Protein AF-A0A7S4WAE8-F1 (afdb_monomer)

Structure (mmCIF, N/CA/C/O backbone):
data_AF-A0A7S4WAE8-F1
#
_entry.id   AF-A0A7S4WAE8-F1
#
loop_
_atom_site.group_PDB
_atom_site.id
_atom_site.type_symbol
_atom_site.label_atom_id
_atom_site.label_alt_id
_atom_site.label_comp_id
_atom_site.label_asym_id
_atom_site.label_entity_id
_atom_site.label_seq_id
_atom_site.pdbx_PDB_ins_code
_atom_site.Cartn_x
_atom_site.Cartn_y
_atom_site.Cartn_z
_atom_site.occupancy
_atom_site.B_iso_or_equiv
_atom_site.auth_seq_id
_atom_site.auth_comp_id
_atom_site.auth_asym_id
_atom_site.auth_atom_id
_atom_site.pdbx_PDB_model_num
ATOM 1 N N . MET A 1 1 ? -35.624 11.619 4.879 1.00 58.00 1 MET A N 1
ATOM 2 C CA . MET A 1 1 ? -36.587 11.912 3.800 1.00 58.00 1 MET A CA 1
ATOM 3 C C . MET A 1 1 ? -35.961 11.782 2.412 1.00 58.00 1 MET A C 1
ATOM 5 O O . MET A 1 1 ? -36.436 10.934 1.687 1.00 58.00 1 MET A O 1
ATOM 9 N N . PHE A 1 2 ? -34.848 12.446 2.066 1.00 59.56 2 PHE A N 1
ATOM 10 C CA . PHE A 1 2 ? -34.254 12.367 0.708 1.00 59.56 2 PHE A CA 1
ATOM 11 C C . PHE A 1 2 ? -33.876 10.953 0.195 1.00 59.56 2 PHE A C 1
ATOM 13 O O . PHE A 1 2 ? -34.117 10.622 -0.958 1.00 59.56 2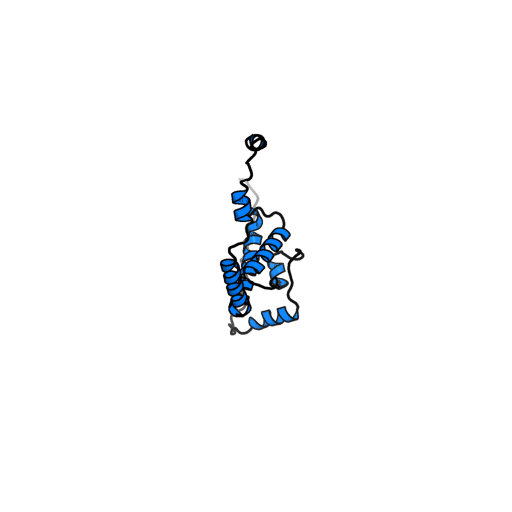 PHE A O 1
ATOM 20 N N . LEU A 1 3 ? -33.328 10.072 1.044 1.00 57.31 3 LEU A N 1
ATOM 21 C CA . LEU A 1 3 ? -32.914 8.722 0.613 1.00 57.31 3 LEU A CA 1
ATOM 22 C C . LEU A 1 3 ? -34.085 7.771 0.288 1.00 57.31 3 LEU A C 1
ATOM 24 O O . LEU A 1 3 ? -33.870 6.778 -0.395 1.00 57.31 3 LEU A O 1
ATOM 28 N N . GLN A 1 4 ? -35.307 8.053 0.760 1.00 58.50 4 GLN A N 1
ATOM 29 C CA . GLN A 1 4 ? -36.495 7.249 0.426 1.00 58.50 4 GLN A CA 1
ATOM 30 C C . GLN A 1 4 ? -37.024 7.552 -0.984 1.00 58.50 4 GLN A C 1
ATOM 32 O O . GLN A 1 4 ? -37.695 6.706 -1.564 1.00 58.50 4 GLN A O 1
ATOM 37 N N . GLU A 1 5 ? -36.688 8.714 -1.549 1.00 60.59 5 GLU A N 1
ATOM 38 C CA . GLU A 1 5 ? -37.111 9.135 -2.893 1.00 60.59 5 GLU A CA 1
ATOM 39 C C . GLU A 1 5 ? -36.190 8.590 -4.002 1.00 60.59 5 GLU A C 1
ATOM 41 O O . GLU A 1 5 ? -36.594 8.510 -5.158 1.00 60.59 5 GLU A O 1
ATOM 46 N N . LEU A 1 6 ? -34.973 8.146 -3.658 1.00 61.06 6 LEU A N 1
ATOM 47 C CA . LEU A 1 6 ? -34.001 7.598 -4.616 1.00 61.06 6 LEU A CA 1
ATOM 48 C C . LEU A 1 6 ? -34.333 6.180 -5.107 1.00 61.06 6 LEU A C 1
ATOM 50 O O . LEU A 1 6 ? -33.774 5.747 -6.109 1.00 61.06 6 LEU A O 1
ATOM 54 N N . HIS A 1 7 ? -35.226 5.451 -4.431 1.00 59.41 7 HIS A N 1
ATOM 55 C CA . HIS A 1 7 ? -35.594 4.085 -4.828 1.00 59.41 7 HIS A CA 1
ATOM 56 C C . HIS A 1 7 ? -36.401 4.015 -6.135 1.00 59.41 7 HIS A C 1
ATOM 58 O O . HIS A 1 7 ? -36.474 2.945 -6.728 1.00 59.41 7 HIS A O 1
ATOM 64 N N . ASN A 1 8 ? -36.959 5.141 -6.595 1.00 61.44 8 ASN A N 1
ATOM 65 C CA . ASN A 1 8 ? -37.748 5.228 -7.828 1.00 61.44 8 ASN A CA 1
ATOM 66 C C . ASN A 1 8 ? -36.985 5.878 -8.997 1.00 61.44 8 ASN A C 1
ATOM 68 O O . ASN A 1 8 ? -37.593 6.206 -10.013 1.00 61.44 8 ASN A O 1
ATOM 72 N N . ILE A 1 9 ? -35.673 6.097 -8.864 1.00 69.56 9 ILE A N 1
ATOM 73 C CA . ILE A 1 9 ? -34.840 6.596 -9.962 1.00 69.56 9 ILE A CA 1
ATOM 74 C C . ILE A 1 9 ? -34.142 5.395 -10.596 1.00 69.56 9 ILE A C 1
ATOM 76 O O . ILE A 1 9 ? -33.055 4.995 -10.182 1.00 69.56 9 ILE A O 1
ATOM 80 N N . GLU A 1 10 ? -34.774 4.815 -11.612 1.00 63.16 10 GLU A N 1
ATOM 81 C CA . GLU A 1 10 ? -34.090 3.912 -12.534 1.00 63.16 10 GLU A CA 1
ATOM 82 C C . GLU A 1 10 ? -33.124 4.752 -13.374 1.00 63.16 10 GLU A C 1
ATOM 84 O O . GLU A 1 10 ? -33.519 5.395 -14.343 1.00 63.16 10 GLU A O 1
ATOM 89 N N . ILE A 1 11 ? -31.854 4.818 -12.966 1.00 72.81 11 ILE A N 1
ATOM 90 C CA . ILE A 1 11 ? -30.806 5.401 -13.805 1.00 72.81 11 ILE A CA 1
ATOM 91 C C . ILE A 1 11 ? -30.513 4.363 -14.894 1.00 72.81 11 ILE A C 1
ATOM 93 O O . ILE A 1 11 ? -29.964 3.308 -14.564 1.00 72.81 11 ILE A O 1
ATOM 97 N N . PRO A 1 12 ? -30.873 4.609 -16.168 1.00 73.06 12 PRO A N 1
ATOM 98 C CA . PRO A 1 12 ? -30.554 3.670 -17.229 1.00 73.06 12 PRO A CA 1
ATOM 99 C C . PRO A 1 12 ? -29.033 3.538 -17.320 1.00 73.06 12 PRO A C 1
ATOM 101 O O . PRO A 1 12 ? -28.313 4.536 -17.418 1.00 73.06 12 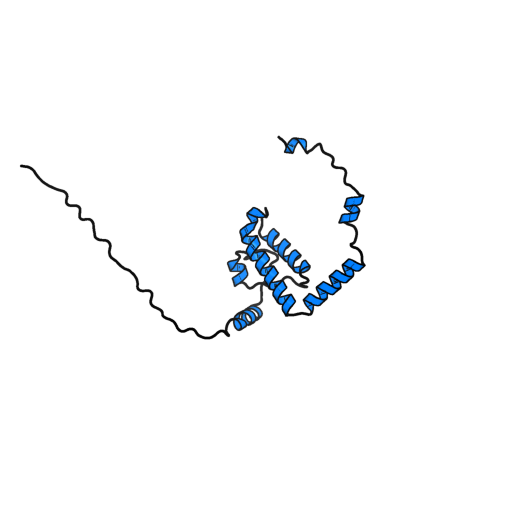PRO A O 1
ATOM 104 N N . VAL A 1 13 ? -28.540 2.300 -17.255 1.00 72.38 13 VAL A N 1
ATOM 105 C CA . VAL A 1 13 ? -27.118 2.014 -17.449 1.00 72.38 13 VAL A CA 1
ATOM 106 C C . VAL A 1 13 ? -26.782 2.394 -18.884 1.00 72.38 13 VAL A C 1
ATOM 108 O O . VAL A 1 13 ? -27.306 1.811 -19.830 1.00 72.38 13 VAL A O 1
ATOM 111 N N . ASN A 1 14 ? -25.939 3.409 -19.052 1.00 81.69 14 ASN A N 1
ATOM 112 C CA . ASN A 1 14 ? -25.451 3.775 -20.369 1.00 81.69 14 ASN A CA 1
ATOM 113 C C . ASN A 1 14 ? -24.453 2.700 -20.818 1.00 81.69 14 ASN A C 1
ATOM 115 O O . ASN A 1 14 ? -23.300 2.699 -20.390 1.00 81.69 14 ASN A O 1
ATOM 119 N N . GLU A 1 15 ? -24.915 1.784 -21.668 1.00 80.38 15 GLU A N 1
ATOM 120 C CA . GLU A 1 15 ? -24.114 0.673 -22.187 1.00 80.38 15 GLU A CA 1
ATOM 121 C C . GLU A 1 15 ? -22.859 1.130 -22.937 1.00 80.38 15 GLU A C 1
ATOM 123 O O . GLU A 1 15 ? -21.879 0.395 -22.990 1.00 80.38 15 GLU A O 1
ATOM 128 N N . GLU A 1 16 ? -22.871 2.320 -23.537 1.00 78.38 16 GLU A N 1
ATOM 129 C CA . GLU A 1 16 ? -21.710 2.875 -24.232 1.00 78.38 16 GLU A CA 1
ATOM 130 C C . GLU A 1 16 ? -20.635 3.304 -23.231 1.00 78.38 16 GLU A C 1
ATOM 132 O O . GLU A 1 16 ? -19.463 2.967 -23.392 1.00 78.38 16 GLU A O 1
ATOM 137 N N . LEU A 1 17 ? -21.039 3.973 -22.146 1.00 77.50 17 LEU A N 1
ATOM 138 C CA . LEU A 1 17 ? -20.132 4.310 -21.048 1.00 77.50 17 LEU A CA 1
ATOM 139 C C . LEU A 1 17 ? -19.630 3.054 -20.334 1.00 77.50 17 LEU A C 1
ATOM 141 O O . LEU A 1 17 ? -18.448 2.973 -20.015 1.00 77.50 17 LEU A O 1
ATOM 145 N N . ASP A 1 18 ? -20.494 2.062 -20.121 1.00 78.69 18 ASP A N 1
ATOM 146 C CA . ASP A 1 18 ? -20.107 0.794 -19.505 1.00 78.69 18 ASP A CA 1
ATOM 147 C C . ASP A 1 18 ? -19.058 0.061 -20.353 1.00 78.69 18 ASP A C 1
ATOM 149 O O . ASP A 1 18 ? -18.025 -0.366 -19.838 1.00 78.69 18 ASP A O 1
ATOM 153 N N . ARG A 1 19 ? -19.247 0.021 -21.678 1.00 79.38 19 ARG A N 1
ATOM 154 C CA . ARG A 1 19 ? -18.254 -0.496 -22.631 1.00 79.38 19 ARG A CA 1
ATOM 155 C C . ARG A 1 19 ? -16.991 0.353 -22.713 1.00 79.38 19 ARG A C 1
ATOM 157 O O . ARG A 1 19 ? -15.952 -0.195 -23.047 1.00 79.38 19 ARG A O 1
ATOM 164 N N . LEU A 1 20 ? -17.047 1.653 -22.437 1.00 77.25 20 LEU A N 1
ATOM 165 C CA . LEU A 1 20 ? -15.861 2.510 -22.410 1.00 77.25 20 LEU A CA 1
ATOM 166 C C . LEU A 1 20 ? -15.020 2.269 -21.148 1.00 77.25 20 LEU A C 1
ATOM 168 O O . LEU A 1 20 ? -13.798 2.204 -21.237 1.00 77.25 20 LEU A O 1
ATOM 172 N N . PHE A 1 21 ? -15.658 2.101 -19.984 1.00 74.38 21 PHE A N 1
ATOM 173 C CA . PHE A 1 21 ? -14.967 1.815 -18.721 1.00 74.38 21 PHE A CA 1
ATOM 174 C C . PHE A 1 21 ? -14.471 0.366 -18.617 1.00 74.38 21 PHE A C 1
ATOM 176 O O . PHE A 1 21 ? -13.417 0.130 -18.030 1.00 74.38 21 PHE A O 1
ATOM 183 N N . HIS A 1 22 ? -15.210 -0.592 -19.184 1.00 74.25 22 HIS A N 1
ATOM 184 C CA . HIS A 1 22 ? -14.833 -2.013 -19.229 1.00 74.25 22 HIS A CA 1
ATOM 185 C C . HIS A 1 22 ? -14.152 -2.417 -20.541 1.00 74.25 22 HIS A C 1
ATOM 187 O O . HIS A 1 22 ? -13.706 -3.557 -20.697 1.00 74.25 22 HIS A O 1
ATOM 193 N N . GLY A 1 23 ? -14.084 -1.493 -21.494 1.00 71.94 23 GLY A N 1
ATOM 194 C CA . GLY A 1 23 ? -13.350 -1.654 -22.733 1.00 71.94 23 GLY A CA 1
ATOM 195 C C . GLY A 1 23 ? -11.875 -1.829 -22.424 1.00 71.94 23 GLY A C 1
ATOM 196 O O . GLY A 1 23 ? -11.327 -1.186 -21.528 1.00 71.94 23 GLY A O 1
ATOM 197 N N . LYS A 1 24 ? -11.222 -2.728 -23.160 1.00 63.38 24 LYS A N 1
ATOM 198 C CA . LYS A 1 24 ? -9.771 -2.873 -23.054 1.00 63.38 24 LYS A CA 1
ATOM 199 C C . LYS A 1 24 ? -9.141 -1.533 -23.421 1.00 63.38 24 LYS A C 1
ATOM 201 O O . LYS A 1 24 ? -9.545 -0.920 -24.410 1.00 63.38 24 LYS A O 1
ATOM 206 N N . MET A 1 25 ? -8.187 -1.079 -22.610 1.00 67.62 25 MET A N 1
ATOM 207 C CA . MET A 1 25 ? -7.401 0.105 -22.943 1.00 67.62 25 MET A CA 1
ATOM 208 C C . MET A 1 25 ? -6.773 -0.077 -24.330 1.00 67.62 25 MET A C 1
ATOM 210 O O . MET A 1 25 ? -6.574 -1.205 -24.783 1.00 67.62 25 MET A O 1
ATOM 214 N N . ASN A 1 26 ? -6.495 1.028 -25.026 1.00 75.50 26 ASN A N 1
ATOM 215 C CA . ASN A 1 26 ? -5.811 0.966 -26.318 1.00 75.50 26 ASN A CA 1
ATOM 216 C C . ASN A 1 26 ? -4.538 0.120 -26.164 1.00 75.50 26 ASN A C 1
ATOM 218 O O . ASN A 1 26 ? -3.739 0.393 -25.269 1.00 75.50 26 ASN A O 1
ATOM 222 N N . ALA A 1 27 ? -4.368 -0.896 -27.015 1.00 73.12 27 ALA A N 1
ATOM 223 C CA . ALA A 1 27 ? -3.286 -1.876 -26.890 1.00 73.12 27 ALA A CA 1
ATOM 224 C C . ALA A 1 27 ? -1.898 -1.211 -26.828 1.00 73.12 27 ALA A C 1
ATOM 226 O O . ALA A 1 27 ? -1.050 -1.628 -26.046 1.00 73.12 27 ALA A O 1
ATOM 227 N N . ASP A 1 28 ? -1.719 -0.114 -27.567 1.00 74.50 28 ASP A N 1
ATOM 228 C CA . ASP A 1 28 ? -0.489 0.682 -27.572 1.00 74.50 28 ASP A CA 1
ATOM 229 C C . ASP A 1 28 ? -0.191 1.307 -26.195 1.00 74.50 28 ASP A C 1
ATOM 231 O O . ASP A 1 28 ? 0.950 1.333 -25.740 1.00 74.50 28 ASP A O 1
ATOM 235 N N . VAL A 1 29 ? -1.228 1.776 -25.491 1.00 80.69 29 VAL A N 1
ATOM 236 C CA . VAL A 1 29 ? -1.097 2.351 -24.141 1.00 80.69 29 VAL A CA 1
ATOM 237 C C . VAL A 1 29 ? -0.775 1.255 -23.129 1.00 80.69 29 VAL A C 1
ATOM 239 O O . VAL A 1 29 ? 0.036 1.464 -22.230 1.00 80.69 29 VAL A O 1
ATOM 242 N N . GLU A 1 30 ? -1.393 0.083 -23.270 1.00 77.19 30 GLU A N 1
ATOM 243 C CA . GLU A 1 30 ? -1.128 -1.061 -22.398 1.00 77.19 30 GLU A CA 1
ATOM 244 C C . GLU A 1 30 ? 0.326 -1.546 -22.541 1.00 77.19 30 GLU A C 1
ATOM 246 O O . GLU A 1 30 ? 1.001 -1.781 -21.535 1.00 77.19 30 GLU A O 1
ATOM 251 N N . GLU A 1 31 ? 0.853 -1.576 -23.769 1.00 80.69 31 GLU A N 1
ATOM 252 C CA . GLU A 1 31 ? 2.256 -1.895 -24.045 1.00 80.69 31 GLU A CA 1
ATOM 253 C C . GLU A 1 31 ? 3.219 -0.838 -23.475 1.00 80.69 31 GLU A C 1
ATOM 255 O O . GLU A 1 31 ? 4.200 -1.184 -22.809 1.00 80.69 31 GLU A O 1
ATOM 260 N N . GLU A 1 32 ? 2.937 0.457 -23.658 1.00 81.00 32 GLU A N 1
ATOM 261 C CA . GLU A 1 32 ? 3.755 1.532 -23.080 1.00 81.00 32 GLU A CA 1
ATOM 262 C C . GLU A 1 32 ? 3.797 1.474 -21.548 1.00 81.00 32 GLU A C 1
ATOM 264 O O . GLU A 1 32 ? 4.868 1.625 -20.940 1.00 81.00 32 GLU A O 1
ATOM 269 N N . VAL A 1 33 ? 2.646 1.220 -20.915 1.00 82.06 33 VAL A N 1
ATOM 270 C CA . VAL A 1 33 ? 2.545 1.035 -19.464 1.00 82.06 33 VAL A CA 1
ATOM 271 C C . VAL A 1 33 ? 3.387 -0.163 -19.035 1.00 82.06 33 VAL A C 1
ATOM 273 O O . VAL A 1 33 ? 4.174 -0.045 -18.093 1.00 82.06 33 VAL A O 1
ATOM 276 N N . GLU A 1 34 ? 3.311 -1.292 -19.739 1.00 80.19 34 GLU A N 1
ATOM 277 C CA . GLU A 1 34 ? 4.110 -2.470 -19.407 1.00 80.19 34 GLU A CA 1
ATOM 278 C C . GLU A 1 34 ? 5.620 -2.195 -19.522 1.00 80.19 34 GLU A C 1
ATOM 280 O O . GLU A 1 34 ? 6.398 -2.530 -18.618 1.00 80.19 34 GLU A O 1
ATOM 285 N N . VAL A 1 35 ? 6.054 -1.519 -20.589 1.00 82.50 35 VAL A N 1
ATOM 286 C CA . VAL A 1 35 ? 7.454 -1.112 -20.779 1.00 82.50 35 VAL A CA 1
ATOM 287 C C . VAL A 1 35 ? 7.920 -0.196 -19.644 1.00 82.50 35 VAL A C 1
ATOM 289 O O . VAL A 1 35 ? 9.036 -0.355 -19.132 1.00 82.50 35 VAL A O 1
ATOM 292 N N . ALA A 1 36 ? 7.083 0.750 -19.215 1.00 81.00 36 ALA A N 1
ATOM 293 C CA . ALA A 1 36 ? 7.389 1.634 -18.097 1.00 81.00 36 ALA A CA 1
ATOM 294 C C . ALA A 1 36 ? 7.517 0.865 -16.769 1.00 81.00 36 ALA A C 1
ATOM 296 O O . ALA A 1 36 ? 8.491 1.067 -16.036 1.00 81.00 36 ALA A O 1
ATOM 297 N N . LEU A 1 37 ? 6.602 -0.066 -16.481 1.00 80.62 37 LEU A N 1
ATOM 298 C CA . LEU A 1 37 ? 6.641 -0.889 -15.267 1.00 80.62 37 LEU A CA 1
ATOM 299 C C . LEU A 1 37 ? 7.884 -1.797 -15.234 1.00 80.62 37 LEU A C 1
ATOM 301 O O . LEU A 1 37 ? 8.542 -1.911 -14.195 1.00 80.62 37 LEU A O 1
ATOM 305 N N . ARG A 1 38 ? 8.293 -2.367 -16.375 1.00 79.06 38 ARG A N 1
ATOM 306 C CA . ARG A 1 38 ? 9.534 -3.162 -16.485 1.00 79.06 38 ARG A CA 1
ATOM 307 C C . ARG A 1 38 ? 10.786 -2.347 -16.137 1.00 79.06 38 ARG A C 1
ATOM 309 O O . ARG A 1 38 ? 11.694 -2.860 -15.477 1.00 79.06 38 ARG A O 1
ATOM 316 N N . LYS A 1 39 ? 10.843 -1.063 -16.511 1.00 77.94 39 LYS A N 1
ATOM 317 C CA . LYS A 1 39 ? 11.972 -0.174 -16.159 1.00 77.94 39 LYS A CA 1
ATOM 318 C C . LYS A 1 39 ? 12.101 0.036 -14.647 1.00 77.94 39 LYS A C 1
ATOM 320 O O . LYS A 1 39 ? 13.221 0.117 -14.139 1.00 77.94 39 LYS A O 1
ATOM 325 N N . ILE A 1 40 ? 10.984 0.091 -13.920 1.00 76.19 40 ILE A N 1
ATOM 326 C CA . ILE A 1 40 ? 10.979 0.224 -12.453 1.00 76.19 40 ILE A CA 1
ATOM 327 C C . ILE A 1 40 ? 11.581 -1.025 -11.796 1.00 76.19 40 ILE A C 1
ATOM 329 O O . ILE A 1 40 ? 12.382 -0.902 -10.866 1.00 76.19 40 ILE A O 1
ATOM 333 N N . GLN A 1 41 ? 11.265 -2.211 -12.323 1.00 73.88 41 GLN A N 1
ATOM 334 C CA . GLN A 1 41 ? 11.764 -3.494 -11.814 1.00 73.88 41 GLN A CA 1
ATOM 335 C C . GLN A 1 41 ? 13.275 -3.662 -12.023 1.00 73.88 41 GLN A C 1
ATOM 337 O O . GLN A 1 41 ? 13.975 -4.162 -11.144 1.00 73.88 41 GLN A O 1
ATOM 342 N N . GLY A 1 42 ? 13.798 -3.207 -13.165 1.00 75.19 42 GLY A N 1
ATOM 343 C CA . GLY A 1 42 ? 15.232 -3.267 -13.466 1.00 75.19 42 GLY A CA 1
ATOM 344 C C . GLY A 1 42 ? 16.088 -2.298 -12.640 1.00 75.19 42 GLY A C 1
ATOM 345 O O . GLY A 1 42 ? 17.299 -2.488 -12.513 1.00 75.19 42 GLY A O 1
ATOM 346 N N . ASN A 1 43 ? 15.483 -1.262 -12.048 1.00 84.12 43 ASN A N 1
ATOM 347 C CA . ASN A 1 43 ? 16.203 -0.218 -11.329 1.00 84.12 43 ASN A CA 1
ATOM 348 C C . ASN A 1 43 ? 16.016 -0.345 -9.808 1.00 84.12 43 ASN A C 1
ATOM 350 O O . ASN A 1 43 ? 14.985 0.028 -9.243 1.00 84.12 43 ASN A O 1
ATOM 354 N N . LYS A 1 44 ? 17.077 -0.789 -9.119 1.00 83.88 44 LYS A N 1
ATOM 355 C CA . LYS A 1 44 ? 17.111 -0.939 -7.650 1.00 83.88 44 LYS A CA 1
ATOM 356 C C . LYS A 1 44 ? 16.725 0.340 -6.892 1.00 83.88 44 LYS A C 1
ATOM 358 O O . LYS A 1 44 ? 16.140 0.248 -5.815 1.00 83.88 44 LYS A O 1
ATOM 363 N N . SER A 1 45 ? 17.043 1.520 -7.431 1.00 86.81 45 SER A N 1
ATOM 364 C CA . SER A 1 45 ? 16.687 2.804 -6.812 1.00 86.81 45 SER A CA 1
ATOM 365 C C . SER A 1 45 ? 15.180 3.057 -6.886 1.00 86.81 45 SER A C 1
ATOM 367 O O . SER A 1 45 ? 14.554 3.344 -5.866 1.00 86.81 45 SER A O 1
ATOM 369 N N . LEU A 1 46 ? 14.578 2.863 -8.065 1.00 85.38 46 LEU A N 1
ATOM 370 C CA . LEU A 1 46 ? 13.135 3.033 -8.265 1.00 85.38 46 LEU A CA 1
ATOM 371 C C . LEU A 1 46 ? 12.333 2.016 -7.452 1.00 85.38 46 LEU A C 1
ATOM 373 O O . LEU A 1 46 ? 11.381 2.396 -6.776 1.00 85.38 46 LEU A O 1
ATOM 377 N N . THR A 1 47 ? 12.776 0.756 -7.420 1.00 86.94 47 THR A N 1
ATOM 378 C CA . THR A 1 47 ? 12.159 -0.284 -6.584 1.00 86.94 47 THR A CA 1
ATOM 379 C C . THR A 1 47 ? 12.185 0.100 -5.099 1.00 86.94 47 THR A C 1
ATOM 381 O O . T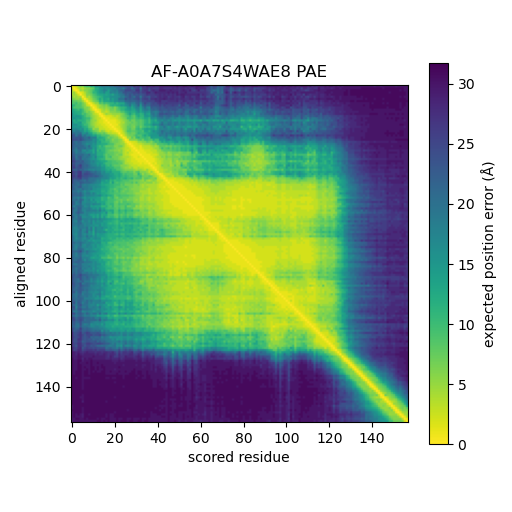HR A 1 47 ? 11.175 -0.019 -4.406 1.00 86.94 47 THR A O 1
ATOM 384 N N . LYS A 1 48 ? 13.308 0.627 -4.590 1.00 88.12 48 LYS A N 1
ATOM 385 C CA . LYS A 1 48 ? 13.413 1.086 -3.194 1.00 88.12 48 LYS A CA 1
ATOM 386 C C . LYS A 1 48 ? 12.491 2.275 -2.906 1.00 88.12 48 LYS A C 1
ATOM 388 O O . LYS A 1 48 ? 11.861 2.313 -1.850 1.00 88.12 48 LYS A O 1
ATOM 393 N N . SER A 1 49 ? 12.399 3.228 -3.831 1.00 89.25 49 SER A N 1
ATOM 394 C CA . SER A 1 49 ? 11.478 4.363 -3.721 1.00 89.25 49 SER A CA 1
ATOM 395 C C . SER A 1 49 ? 10.016 3.910 -3.721 1.00 89.25 49 SER A C 1
ATOM 397 O O . SER A 1 49 ? 9.249 4.363 -2.875 1.00 89.25 49 SER A O 1
ATOM 399 N N . ALA A 1 50 ? 9.644 2.955 -4.579 1.00 89.69 50 ALA A N 1
ATOM 400 C CA . ALA A 1 50 ? 8.306 2.363 -4.613 1.00 89.69 50 ALA A CA 1
ATOM 401 C C . ALA A 1 50 ? 7.962 1.627 -3.304 1.00 89.69 50 ALA A C 1
ATOM 403 O O . ALA A 1 50 ? 6.888 1.828 -2.737 1.00 89.69 50 ALA A O 1
ATOM 404 N N . GLN A 1 51 ? 8.899 0.851 -2.745 1.00 90.94 51 GLN A N 1
ATOM 405 C CA . GLN A 1 51 ? 8.728 0.235 -1.421 1.00 90.94 51 GLN A CA 1
ATOM 406 C C . GLN A 1 51 ? 8.544 1.286 -0.313 1.00 90.94 51 GLN A C 1
ATOM 408 O O . GLN A 1 51 ? 7.733 1.099 0.595 1.00 90.94 51 GLN A O 1
ATOM 413 N N . GLY A 1 52 ? 9.275 2.403 -0.382 1.00 90.69 52 GLY A N 1
ATOM 414 C CA . GLY A 1 52 ? 9.110 3.531 0.535 1.00 90.69 52 GLY A CA 1
ATOM 415 C C . GLY A 1 52 ? 7.743 4.209 0.404 1.00 90.69 52 GLY A C 1
ATOM 416 O O . GLY A 1 52 ? 7.112 4.507 1.417 1.00 90.69 52 GLY A O 1
ATOM 417 N N . ALA A 1 53 ? 7.253 4.394 -0.824 1.00 93.31 53 ALA A N 1
ATOM 418 C CA . ALA A 1 53 ? 5.925 4.938 -1.093 1.00 93.31 53 ALA A CA 1
ATOM 419 C C . ALA A 1 53 ? 4.819 4.040 -0.518 1.00 93.31 53 ALA A C 1
ATOM 421 O O . ALA A 1 53 ? 3.912 4.539 0.144 1.00 93.31 53 ALA A O 1
ATOM 422 N N . TYR A 1 54 ? 4.940 2.717 -0.669 1.00 93.88 54 TYR A N 1
ATOM 423 C CA . TYR A 1 54 ? 4.037 1.748 -0.040 1.00 93.88 54 TYR A CA 1
ATOM 424 C C . TYR A 1 54 ? 4.020 1.869 1.496 1.00 93.88 54 TYR A C 1
ATOM 426 O O . TYR A 1 54 ? 2.959 1.925 2.121 1.00 93.88 54 TYR A O 1
ATOM 434 N N . GLN A 1 55 ? 5.194 1.986 2.127 1.00 92.75 55 GLN A N 1
ATOM 435 C CA . GLN A 1 55 ? 5.291 2.190 3.579 1.00 92.75 55 GLN A CA 1
ATOM 436 C C . GLN A 1 55 ? 4.646 3.508 4.027 1.00 92.75 55 GLN A C 1
ATOM 438 O O . GLN A 1 55 ? 3.952 3.543 5.047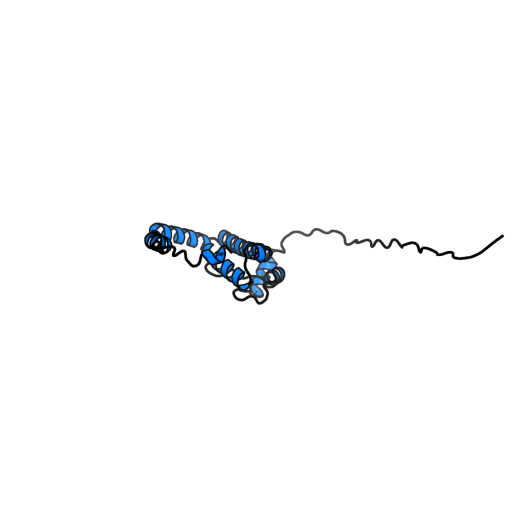 1.00 92.75 55 GLN A O 1
ATOM 443 N N . ALA A 1 56 ? 4.868 4.586 3.271 1.00 92.88 56 ALA A N 1
ATOM 444 C CA . ALA A 1 56 ? 4.284 5.894 3.541 1.00 92.88 56 ALA A CA 1
ATOM 445 C C . ALA A 1 56 ? 2.756 5.875 3.390 1.00 92.88 56 ALA A C 1
ATOM 447 O O . ALA A 1 56 ? 2.061 6.413 4.251 1.00 92.88 56 ALA A O 1
ATOM 448 N N . PHE A 1 57 ? 2.239 5.198 2.360 1.00 94.19 57 PHE A N 1
ATOM 449 C CA . PHE A 1 57 ? 0.809 5.004 2.124 1.00 94.19 57 PHE A CA 1
ATOM 450 C C . PHE A 1 57 ? 0.132 4.352 3.335 1.00 94.19 57 PHE A C 1
ATOM 452 O O . PHE A 1 57 ? -0.807 4.916 3.901 1.00 94.19 57 PHE A O 1
ATOM 459 N N . LEU A 1 58 ? 0.659 3.211 3.795 1.00 93.69 58 LEU A N 1
ATOM 460 C CA . LEU A 1 58 ? 0.135 2.513 4.971 1.00 93.69 58 LEU A CA 1
ATOM 461 C C . LEU A 1 58 ? 0.199 3.382 6.227 1.00 93.69 58 LEU A C 1
ATOM 463 O O . LEU A 1 58 ? -0.781 3.473 6.963 1.00 93.69 58 LEU A O 1
ATOM 467 N N . GLY A 1 59 ? 1.333 4.040 6.477 1.00 92.25 59 GLY A N 1
ATOM 468 C CA . GLY A 1 59 ? 1.502 4.894 7.652 1.00 92.25 59 GLY A CA 1
ATOM 469 C C . GLY A 1 59 ? 0.521 6.069 7.681 1.00 92.25 59 GLY A C 1
ATOM 470 O O . GLY A 1 59 ? -0.080 6.344 8.721 1.00 92.25 59 GLY A O 1
ATOM 471 N N . PHE A 1 60 ? 0.330 6.730 6.540 1.00 92.75 60 PHE A N 1
ATOM 472 C CA . PHE A 1 60 ? -0.547 7.889 6.407 1.00 92.75 60 PHE A CA 1
ATOM 473 C C . PHE A 1 60 ? -2.025 7.506 6.527 1.00 92.75 60 PHE A C 1
ATOM 475 O O . PHE A 1 60 ? -2.743 8.044 7.374 1.00 92.75 60 PHE A O 1
ATOM 482 N N . TYR A 1 61 ? -2.482 6.542 5.724 1.00 93.06 61 TYR A N 1
ATOM 483 C CA . TYR A 1 61 ? -3.904 6.209 5.655 1.00 93.06 61 TYR A CA 1
ATOM 484 C C . TYR A 1 61 ? -4.405 5.420 6.856 1.00 93.06 61 TYR A C 1
ATOM 486 O O . TYR A 1 61 ? -5.569 5.560 7.224 1.00 93.06 61 TYR A O 1
ATOM 494 N N . ASN A 1 62 ? -3.537 4.692 7.553 1.00 91.31 62 ASN A N 1
ATOM 495 C CA . ASN A 1 62 ? -3.901 4.047 8.811 1.00 91.31 62 ASN A CA 1
ATOM 496 C C . ASN A 1 62 ? -4.305 5.063 9.897 1.00 91.31 62 ASN A C 1
ATOM 498 O O . ASN A 1 62 ? -5.240 4.822 10.657 1.00 91.31 62 ASN A O 1
ATOM 502 N N . GLY A 1 63 ? -3.678 6.245 9.932 1.00 89.00 63 GLY A N 1
ATOM 503 C CA . GLY A 1 63 ? -4.106 7.346 10.805 1.00 89.00 63 GLY A CA 1
ATOM 504 C C . GLY A 1 63 ? -5.367 8.073 10.318 1.00 89.00 63 GLY A C 1
ATOM 505 O O . GLY A 1 63 ? -6.033 8.755 11.095 1.00 89.00 63 GLY A O 1
ATOM 506 N N . GLN A 1 64 ? -5.715 7.924 9.038 1.00 90.81 64 GLN A N 1
ATOM 507 C CA . GLN A 1 64 ? -6.804 8.651 8.381 1.00 90.81 64 GLN A CA 1
ATOM 508 C C . GLN A 1 64 ? -7.992 7.772 7.981 1.00 90.81 64 GLN A C 1
ATOM 510 O O . GLN A 1 64 ? -8.894 8.262 7.305 1.00 90.81 64 GLN A O 1
ATOM 515 N N . MET A 1 65 ? -8.061 6.519 8.442 1.00 91.62 65 MET A N 1
ATOM 516 C CA . MET A 1 65 ? -9.115 5.563 8.068 1.00 91.62 65 MET A CA 1
ATOM 517 C C . MET A 1 65 ? -10.534 6.123 8.234 1.00 91.62 65 MET A C 1
ATOM 519 O O . MET A 1 65 ? -11.384 5.927 7.370 1.00 91.62 65 MET A O 1
ATOM 523 N N . LYS A 1 66 ? -10.770 6.911 9.294 1.00 89.38 66 LYS A N 1
ATOM 524 C CA . LYS A 1 66 ? -12.055 7.595 9.524 1.00 89.38 66 LYS A CA 1
ATOM 525 C C . LYS A 1 66 ? -12.413 8.587 8.410 1.00 89.38 66 LYS A C 1
ATOM 527 O O . LYS A 1 66 ? -13.579 8.692 8.051 1.00 89.38 66 LYS A O 1
ATOM 532 N N . ARG A 1 67 ? -11.427 9.306 7.862 1.00 90.12 67 ARG A N 1
ATOM 533 C CA . ARG A 1 67 ? -11.625 10.312 6.800 1.00 90.12 67 ARG A CA 1
ATOM 534 C C . ARG A 1 67 ? -11.936 9.659 5.458 1.00 90.12 67 ARG A C 1
ATOM 536 O O . ARG A 1 67 ? -12.795 10.149 4.738 1.00 90.12 67 ARG A O 1
ATOM 543 N N . ILE A 1 68 ? -11.284 8.536 5.167 1.00 90.81 68 ILE A N 1
ATOM 544 C CA . ILE A 1 68 ? -11.509 7.748 3.945 1.00 90.81 68 ILE A CA 1
ATOM 545 C C . ILE A 1 68 ? -12.639 6.718 4.094 1.00 90.81 68 ILE A C 1
ATOM 547 O O . ILE A 1 68 ? -12.836 5.887 3.216 1.00 90.81 68 ILE A O 1
ATOM 551 N N . LYS A 1 69 ? -13.392 6.769 5.204 1.00 91.19 69 LYS A N 1
ATOM 552 C CA . LYS A 1 69 ? -14.532 5.887 5.509 1.00 91.19 69 LYS A CA 1
ATOM 553 C C . LYS A 1 69 ? -14.202 4.382 5.478 1.00 91.19 69 LYS A C 1
ATOM 555 O O . LYS A 1 69 ? -15.109 3.564 5.335 1.00 91.19 69 LYS A O 1
ATOM 560 N N . LEU A 1 70 ? -12.937 4.005 5.679 1.00 89.75 70 LEU A N 1
ATOM 561 C CA . LEU A 1 70 ? -12.550 2.604 5.849 1.00 89.75 70 LEU A CA 1
ATOM 562 C C . LEU A 1 70 ? -12.864 2.139 7.271 1.00 89.75 70 LEU A C 1
ATOM 564 O O . LEU A 1 70 ? -12.526 2.810 8.250 1.00 89.75 70 LEU A O 1
ATOM 568 N N . LYS A 1 71 ? -13.510 0.974 7.382 1.00 87.19 71 LYS A N 1
ATOM 569 C CA . LYS A 1 71 ? -13.945 0.402 8.665 1.00 87.19 71 LYS A CA 1
ATOM 570 C C . LYS A 1 71 ? -12.949 -0.607 9.229 1.00 87.19 71 LYS A C 1
ATOM 572 O O . LYS A 1 71 ? -12.816 -0.689 10.448 1.00 87.19 71 LYS A O 1
ATOM 577 N N . ARG A 1 72 ? -12.257 -1.363 8.370 1.00 91.69 72 ARG A N 1
ATOM 578 C CA . ARG A 1 72 ? -11.355 -2.449 8.774 1.00 91.69 72 ARG A CA 1
ATOM 579 C C . ARG A 1 72 ? -9.943 -2.206 8.257 1.00 91.69 72 ARG A C 1
ATOM 581 O O . ARG A 1 72 ? -9.753 -1.601 7.203 1.00 91.69 72 ARG A O 1
ATOM 588 N N . LYS A 1 73 ? -8.938 -2.644 9.017 1.00 90.94 73 LYS A N 1
ATOM 589 C CA . LYS A 1 73 ? -7.521 -2.460 8.649 1.00 90.94 73 LYS A CA 1
ATOM 590 C C . LYS A 1 73 ? -7.130 -3.366 7.489 1.00 90.94 73 LYS A C 1
ATOM 592 O O . LYS A 1 73 ? -6.256 -3.017 6.709 1.00 90.94 73 LYS A O 1
ATOM 597 N N . GLU A 1 74 ? -7.821 -4.485 7.362 1.00 93.31 74 GLU A N 1
ATOM 598 C CA . GLU A 1 74 ? -7.733 -5.427 6.257 1.00 93.31 74 GLU A CA 1
ATOM 599 C C . GLU A 1 74 ? -8.082 -4.737 4.934 1.00 93.31 74 GLU A C 1
ATOM 601 O O . GLU A 1 74 ? -7.366 -4.914 3.955 1.00 93.31 74 GLU A O 1
ATOM 606 N N . ASP A 1 75 ? -9.107 -3.874 4.925 1.00 92.56 75 ASP A N 1
ATOM 607 C CA . ASP A 1 75 ? -9.503 -3.115 3.730 1.00 92.56 75 ASP A CA 1
ATOM 608 C C . ASP A 1 75 ? -8.391 -2.138 3.309 1.00 92.56 75 ASP A C 1
ATOM 610 O O . ASP A 1 75 ? -8.087 -1.989 2.127 1.00 92.56 75 ASP A O 1
ATOM 614 N N . LEU A 1 76 ? -7.729 -1.508 4.288 1.00 93.50 76 LEU A N 1
ATOM 615 C CA . LEU A 1 76 ? -6.586 -0.631 4.037 1.00 93.50 76 LEU A CA 1
ATOM 616 C C . LEU A 1 76 ? -5.380 -1.402 3.486 1.00 93.50 76 LEU A C 1
ATOM 618 O O . LEU A 1 76 ? -4.703 -0.913 2.584 1.00 93.50 76 LEU A O 1
ATOM 622 N N . VAL A 1 77 ? -5.092 -2.581 4.041 1.00 93.50 77 VAL A N 1
ATOM 623 C CA . VAL A 1 77 ? -3.982 -3.424 3.579 1.00 93.50 77 VAL A CA 1
ATOM 624 C C . VAL A 1 77 ? -4.251 -3.944 2.171 1.00 93.50 77 VAL A C 1
ATOM 626 O O . VAL A 1 77 ? -3.347 -3.897 1.346 1.00 93.50 77 VAL A O 1
ATOM 629 N N . SER A 1 78 ? -5.484 -4.360 1.869 1.00 93.25 78 SER A N 1
ATOM 630 C CA . SER A 1 78 ? -5.874 -4.756 0.511 1.00 93.25 78 SER A CA 1
ATOM 631 C C . SER A 1 78 ? -5.616 -3.624 -0.482 1.00 93.25 78 SER A C 1
ATOM 633 O O . SER A 1 78 ? -4.900 -3.818 -1.457 1.00 93.25 78 SER A O 1
ATOM 635 N N . LEU A 1 79 ? -6.091 -2.413 -0.173 1.00 93.19 79 LEU A N 1
ATOM 636 C CA . LEU A 1 79 ? -5.881 -1.243 -1.024 1.00 93.19 79 LEU A CA 1
ATOM 637 C C . LEU A 1 79 ? -4.393 -0.901 -1.196 1.00 93.19 79 LEU A C 1
ATOM 639 O O . LEU A 1 79 ? -3.955 -0.523 -2.280 1.00 93.19 79 LEU A O 1
ATOM 643 N N . ALA A 1 80 ? -3.599 -1.031 -0.132 1.00 93.38 80 ALA A N 1
ATOM 644 C CA . ALA A 1 80 ? -2.161 -0.809 -0.208 1.00 93.38 80 ALA A CA 1
ATOM 645 C C . ALA A 1 80 ? -1.467 -1.860 -1.090 1.00 93.38 80 ALA A C 1
ATOM 647 O O . ALA A 1 80 ? -0.533 -1.525 -1.820 1.00 93.38 80 ALA A O 1
ATOM 648 N N . ASN A 1 81 ? -1.902 -3.120 -1.030 1.00 93.25 81 ASN A N 1
ATOM 649 C CA . ASN A 1 81 ? -1.361 -4.197 -1.855 1.00 93.25 81 ASN A CA 1
ATOM 650 C C . ASN A 1 81 ? -1.653 -3.941 -3.338 1.00 93.25 81 ASN A C 1
ATOM 652 O O . ASN A 1 81 ? -0.730 -4.021 -4.151 1.00 93.25 81 ASN A O 1
ATOM 656 N N . ASP A 1 82 ? -2.875 -3.526 -3.672 1.00 92.75 82 ASP A N 1
ATOM 657 C CA . ASP A 1 82 ? -3.246 -3.136 -5.038 1.00 92.75 82 ASP A CA 1
ATOM 658 C C . ASP A 1 82 ? -2.413 -1.939 -5.514 1.00 92.75 82 ASP A C 1
ATOM 660 O O . ASP A 1 82 ? -1.856 -1.940 -6.613 1.00 92.75 82 ASP A O 1
ATOM 664 N N . PHE A 1 83 ? -2.228 -0.944 -4.642 1.00 92.69 83 PHE A N 1
ATOM 665 C CA . PHE A 1 83 ? -1.350 0.193 -4.905 1.00 92.69 83 PHE A CA 1
ATOM 666 C C . PHE A 1 83 ? 0.102 -0.238 -5.169 1.00 92.69 83 PHE A C 1
ATOM 668 O O . PHE A 1 83 ? 0.763 0.317 -6.044 1.00 92.69 83 PHE A O 1
ATOM 675 N N . SER A 1 84 ? 0.613 -1.255 -4.469 1.00 91.25 84 SER A N 1
ATOM 676 C CA . SER A 1 84 ? 1.971 -1.758 -4.710 1.00 91.25 84 SER A CA 1
ATOM 677 C C . SER A 1 84 ? 2.137 -2.354 -6.113 1.00 91.25 84 SER A C 1
ATOM 679 O O . SER A 1 84 ? 3.156 -2.102 -6.758 1.00 91.25 84 SER A O 1
ATOM 681 N N . ALA A 1 85 ? 1.115 -3.050 -6.620 1.00 88.62 85 ALA A N 1
ATOM 682 C CA . ALA A 1 85 ? 1.106 -3.571 -7.983 1.00 88.62 85 ALA A CA 1
ATOM 683 C C . ALA A 1 85 ? 1.089 -2.430 -9.015 1.00 88.62 85 ALA A C 1
ATOM 685 O O . ALA A 1 85 ? 1.843 -2.464 -9.986 1.00 88.62 85 ALA A O 1
ATOM 686 N N . GLN A 1 86 ? 0.317 -1.369 -8.755 1.00 88.12 86 GLN A N 1
ATOM 687 C CA . GLN A 1 86 ? 0.276 -0.168 -9.602 1.00 88.12 86 GLN A CA 1
ATOM 688 C C . GLN A 1 86 ? 1.613 0.592 -9.636 1.00 88.12 86 GLN A C 1
ATOM 690 O O . GLN A 1 86 ? 1.936 1.228 -10.635 1.00 88.12 86 GLN A O 1
ATOM 695 N N . LEU A 1 87 ? 2.430 0.496 -8.581 1.00 87.31 87 LEU A N 1
ATOM 696 C CA . LEU A 1 87 ? 3.798 1.031 -8.569 1.00 87.31 87 LEU A CA 1
ATOM 697 C C . LEU A 1 87 ? 4.797 0.187 -9.385 1.00 87.31 87 LEU A C 1
ATOM 699 O O . LEU A 1 87 ? 5.975 0.540 -9.453 1.00 87.31 87 LEU A O 1
ATOM 703 N N . GLY A 1 88 ? 4.367 -0.933 -9.973 1.00 84.38 88 GLY A N 1
ATOM 704 C CA . GLY A 1 88 ? 5.222 -1.840 -10.743 1.00 84.38 88 GLY A CA 1
ATOM 705 C C . GLY A 1 88 ? 6.027 -2.821 -9.897 1.00 84.38 88 GLY A C 1
ATOM 706 O O . GLY A 1 88 ? 6.961 -3.450 -10.403 1.00 84.38 88 GLY A O 1
ATOM 707 N N . LEU A 1 89 ? 5.683 -2.976 -8.615 1.00 85.44 89 LEU A N 1
ATOM 708 C CA . LEU A 1 89 ? 6.292 -3.982 -7.752 1.00 85.44 89 LEU A CA 1
ATOM 709 C C . LEU A 1 89 ? 5.697 -5.358 -8.073 1.00 85.44 89 LEU A C 1
ATOM 711 O O . LEU A 1 89 ? 4.487 -5.548 -8.017 1.00 85.44 89 LEU A O 1
ATOM 715 N N . LYS A 1 90 ? 6.562 -6.331 -8.385 1.00 83.12 90 LYS A N 1
ATOM 716 C CA . LYS A 1 90 ? 6.152 -7.712 -8.698 1.00 83.12 90 LYS A CA 1
ATOM 717 C C . LYS A 1 90 ? 5.526 -8.430 -7.499 1.00 83.12 90 LYS A C 1
ATOM 719 O O . LYS A 1 90 ? 4.660 -9.280 -7.662 1.00 83.12 90 LYS A O 1
ATOM 724 N N . GLU A 1 91 ? 6.000 -8.103 -6.303 1.00 86.19 91 GLU A N 1
ATOM 725 C CA . GLU A 1 91 ? 5.553 -8.701 -5.051 1.00 86.19 91 GLU A CA 1
ATOM 726 C C . GLU A 1 91 ? 5.278 -7.604 -4.026 1.00 86.19 91 GLU A C 1
ATOM 728 O O . GLU A 1 91 ? 5.951 -6.567 -4.006 1.00 86.19 91 GLU A O 1
ATOM 733 N N . VAL A 1 92 ? 4.308 -7.860 -3.145 1.00 88.25 92 VAL A N 1
ATOM 734 C CA . VAL A 1 92 ? 3.969 -6.956 -2.044 1.00 88.25 92 VAL A CA 1
ATOM 735 C C . VAL A 1 92 ? 5.212 -6.732 -1.170 1.00 88.25 92 VAL A C 1
ATOM 737 O O . VAL A 1 92 ? 5.808 -7.705 -0.691 1.00 88.25 92 VAL A O 1
ATOM 740 N N . PRO A 1 93 ? 5.614 -5.472 -0.913 1.00 87.62 93 PRO A N 1
ATOM 741 C CA . PRO A 1 93 ? 6.786 -5.181 -0.102 1.00 87.62 93 PRO A CA 1
ATOM 742 C C . PRO A 1 93 ? 6.705 -5.793 1.293 1.00 87.62 93 PRO A C 1
ATOM 744 O O . PRO A 1 93 ? 5.776 -5.534 2.062 1.00 87.62 93 PRO A O 1
ATOM 747 N N . ARG A 1 94 ? 7.743 -6.549 1.653 1.00 90.00 94 ARG A N 1
ATOM 748 C CA . ARG A 1 94 ? 7.892 -7.098 3.000 1.00 90.00 94 ARG A CA 1
ATOM 749 C C . ARG A 1 94 ? 8.153 -5.982 4.013 1.00 90.00 94 ARG A C 1
ATOM 751 O O . ARG A 1 94 ? 8.972 -5.089 3.786 1.00 90.00 94 ARG A O 1
ATOM 758 N N . LEU A 1 95 ? 7.495 -6.051 5.168 1.00 90.50 95 LEU A N 1
ATOM 759 C CA . LEU A 1 95 ? 7.604 -5.057 6.236 1.00 90.50 95 LEU A CA 1
ATOM 760 C C . LEU A 1 95 ? 8.286 -5.628 7.479 1.00 90.50 95 LEU A C 1
ATOM 762 O O . LEU A 1 95 ? 8.093 -6.784 7.849 1.00 90.50 95 LEU A O 1
ATOM 766 N N . THR A 1 96 ? 9.068 -4.796 8.173 1.00 89.12 96 THR A N 1
ATOM 767 C CA . THR A 1 96 ? 9.693 -5.216 9.438 1.00 89.12 96 THR A CA 1
ATOM 768 C C . THR A 1 96 ? 8.628 -5.356 10.527 1.00 89.12 96 THR A C 1
ATOM 770 O O . THR A 1 96 ? 7.702 -4.544 10.622 1.00 89.12 96 THR A O 1
ATOM 773 N N . LYS A 1 97 ? 8.794 -6.323 11.431 1.00 87.38 97 LYS A N 1
ATOM 774 C CA . LYS A 1 97 ? 7.906 -6.552 12.584 1.00 87.38 97 LYS A CA 1
ATOM 775 C C . LYS A 1 97 ? 7.774 -5.314 13.464 1.00 87.38 97 LYS A C 1
ATOM 777 O O . LYS A 1 97 ? 6.700 -5.030 13.995 1.00 87.38 97 LYS A O 1
ATOM 782 N N . GLN A 1 98 ? 8.862 -4.557 13.611 1.00 86.38 98 GLN A N 1
ATOM 783 C CA . GLN A 1 98 ? 8.855 -3.295 14.350 1.00 86.38 98 GLN A CA 1
ATOM 784 C C . GLN A 1 98 ? 7.971 -2.246 13.675 1.00 86.38 98 GLN A C 1
ATOM 786 O O . GLN A 1 98 ? 7.222 -1.556 14.361 1.00 86.38 98 GLN A O 1
ATOM 791 N N . MET A 1 99 ? 8.040 -2.128 12.350 1.00 87.56 99 MET A N 1
ATOM 792 C CA . MET A 1 99 ? 7.260 -1.152 11.596 1.00 87.56 99 MET A CA 1
ATOM 793 C C . MET A 1 99 ? 5.771 -1.498 11.604 1.00 87.56 99 MET A C 1
ATOM 795 O O . MET A 1 99 ? 4.964 -0.649 11.969 1.00 87.56 99 MET A O 1
ATOM 799 N N . VAL A 1 100 ? 5.422 -2.760 11.344 1.00 89.69 100 VAL A N 1
ATOM 800 C CA . VAL A 1 100 ? 4.044 -3.266 11.477 1.00 89.69 100 VAL A CA 1
ATOM 801 C C . VAL A 1 100 ? 3.517 -3.039 12.896 1.00 89.69 100 VAL A C 1
ATOM 803 O O . VAL A 1 100 ? 2.368 -2.646 13.093 1.00 89.69 100 VAL A O 1
ATOM 806 N N . GLY A 1 101 ? 4.382 -3.211 13.900 1.00 88.44 101 GLY A N 1
ATOM 807 C CA . GLY A 1 101 ? 4.068 -2.906 15.288 1.00 88.44 101 GLY A CA 1
ATOM 808 C C . GLY A 1 101 ? 3.782 -1.438 15.567 1.00 88.44 101 GLY A C 1
ATOM 809 O O . GLY A 1 101 ? 2.779 -1.140 16.206 1.00 88.44 101 GLY A O 1
ATOM 810 N N . LYS A 1 102 ? 4.624 -0.532 15.066 1.00 89.31 102 LYS A N 1
ATOM 811 C CA . LYS A 1 102 ? 4.437 0.919 15.211 1.00 89.31 102 LYS A CA 1
ATOM 812 C C . LYS A 1 102 ? 3.210 1.427 14.458 1.00 89.31 102 LYS A C 1
ATOM 814 O O . LYS A 1 102 ? 2.567 2.360 14.918 1.00 89.31 102 LYS A O 1
ATOM 819 N N . MET A 1 103 ? 2.867 0.793 13.341 1.00 89.06 103 MET A N 1
ATOM 820 C CA . MET A 1 103 ? 1.643 1.078 12.596 1.00 89.06 103 MET A CA 1
ATOM 821 C C . MET A 1 103 ? 0.406 0.423 13.236 1.00 89.06 103 MET A C 1
ATOM 823 O O . MET A 1 103 ? -0.710 0.686 12.818 1.00 89.06 103 MET A O 1
ATOM 827 N N . GLY A 1 104 ? 0.539 -0.443 14.245 1.00 88.44 104 GLY A N 1
ATOM 828 C CA . GLY A 1 104 ? -0.618 -1.138 14.818 1.00 88.44 104 GLY A CA 1
ATOM 829 C C . GLY A 1 104 ? -1.337 -2.045 13.810 1.00 88.44 104 GLY A C 1
ATOM 830 O O . GLY A 1 104 ? -2.543 -2.251 13.928 1.00 88.44 104 GLY A O 1
ATOM 831 N N . LEU A 1 105 ? -0.603 -2.566 12.825 1.00 90.31 105 LEU A N 1
ATOM 832 C CA . LEU A 1 105 ? -1.089 -3.497 11.803 1.00 90.31 105 LEU A CA 1
ATOM 833 C C . LEU A 1 105 ? -0.694 -4.953 12.124 1.00 90.31 105 LEU A C 1
ATOM 835 O O . LEU A 1 105 ? -0.670 -5.820 11.255 1.00 90.31 105 LEU A O 1
ATOM 839 N N . LYS A 1 106 ? -0.326 -5.240 13.380 1.00 88.38 106 LYS A N 1
ATOM 840 C CA . LYS A 1 106 ? 0.046 -6.596 13.807 1.00 88.38 106 LYS A CA 1
ATOM 841 C C . LYS A 1 106 ? -1.145 -7.538 13.649 1.00 88.38 106 LYS A C 1
ATOM 843 O O . LYS A 1 106 ? -2.210 -7.252 14.182 1.00 88.38 106 LYS A O 1
ATOM 848 N N . GLY A 1 107 ? -0.924 -8.666 12.979 1.00 85.12 107 GLY A N 1
ATOM 849 C CA . GLY A 1 107 ? -1.942 -9.702 12.791 1.00 85.12 107 GLY A CA 1
ATOM 850 C C . GLY A 1 107 ? -2.993 -9.380 11.728 1.00 85.12 107 GLY A C 1
ATOM 851 O O . GLY A 1 107 ? -3.916 -10.165 11.565 1.00 85.12 107 GLY A O 1
ATOM 852 N N . VAL A 1 108 ? -2.860 -8.263 11.002 1.00 89.75 108 VAL A N 1
ATOM 853 C CA . VAL A 1 108 ? -3.744 -7.947 9.874 1.00 89.75 108 VAL A CA 1
ATOM 854 C C . VAL A 1 108 ? -3.367 -8.831 8.683 1.00 89.75 108 VAL A C 1
ATOM 856 O O . VAL A 1 108 ? -2.191 -8.921 8.316 1.00 89.75 108 VAL A O 1
ATOM 859 N N . ASN A 1 109 ? -4.364 -9.483 8.086 1.00 87.69 109 ASN A N 1
ATOM 860 C CA . ASN A 1 109 ? -4.177 -10.341 6.917 1.00 87.69 109 ASN A CA 1
ATOM 861 C C . ASN A 1 109 ? -3.670 -9.534 5.710 1.00 87.69 109 ASN A C 1
ATOM 863 O O . ASN A 1 109 ? -4.045 -8.379 5.527 1.00 87.69 109 ASN A O 1
ATOM 867 N N . GLY A 1 110 ? -2.824 -10.152 4.882 1.00 84.44 110 GLY A N 1
ATOM 868 C CA . GLY A 1 110 ? -2.281 -9.533 3.665 1.00 84.44 110 GLY A CA 1
ATOM 869 C C . GLY A 1 110 ? -0.965 -8.770 3.846 1.00 84.44 110 GLY A C 1
ATOM 870 O O . GLY A 1 110 ? -0.401 -8.313 2.856 1.00 84.44 110 GLY A O 1
ATOM 871 N N . ILE A 1 111 ? -0.435 -8.664 5.072 1.00 88.75 111 ILE A N 1
ATOM 872 C CA . ILE A 1 111 ? 0.898 -8.100 5.324 1.00 88.75 111 ILE A CA 1
ATOM 873 C C . ILE A 1 111 ? 1.960 -9.195 5.268 1.00 88.75 111 ILE A C 1
ATOM 875 O O . ILE A 1 111 ? 1.931 -10.144 6.053 1.00 88.75 111 ILE A O 1
ATOM 879 N N . VAL A 1 112 ? 2.962 -9.008 4.410 1.00 88.62 112 VAL A N 1
ATOM 880 C CA . VAL A 1 112 ? 4.140 -9.880 4.358 1.00 88.62 112 VAL A CA 1
ATOM 881 C C . VAL A 1 112 ? 5.218 -9.340 5.298 1.00 88.62 112 VAL A C 1
ATOM 883 O O . VAL A 1 112 ? 5.601 -8.172 5.224 1.00 88.62 112 VAL A O 1
ATOM 886 N N . LEU A 1 113 ? 5.715 -10.180 6.206 1.00 88.19 113 LEU A N 1
ATOM 887 C CA . LEU A 1 113 ? 6.776 -9.812 7.146 1.00 88.19 113 LEU A CA 1
ATOM 888 C C . LEU A 1 113 ? 8.158 -10.147 6.579 1.00 88.19 113 LEU A C 1
ATOM 890 O O . LEU A 1 113 ? 8.340 -11.189 5.955 1.00 88.19 113 LEU A O 1
ATOM 894 N N . LEU A 1 114 ? 9.137 -9.283 6.850 1.00 85.56 114 LEU A N 1
ATOM 895 C CA . LEU A 1 114 ? 10.550 -9.570 6.592 1.00 85.56 114 LEU A CA 1
ATOM 896 C C . LEU A 1 114 ? 11.037 -10.726 7.476 1.00 85.56 114 LEU A C 1
ATOM 898 O O . LEU A 1 114 ? 10.645 -10.849 8.647 1.00 85.56 114 LEU A O 1
ATOM 902 N N . SER A 1 115 ? 11.918 -11.559 6.920 1.00 83.25 115 SER A N 1
ATOM 903 C CA . SER A 1 115 ? 12.624 -12.585 7.682 1.00 83.25 115 SER A CA 1
ATOM 904 C C . SER A 1 115 ? 13.593 -11.936 8.683 1.00 83.25 115 SER A C 1
ATOM 906 O O . SER A 1 115 ? 13.958 -10.765 8.562 1.00 83.25 115 SER A O 1
ATOM 908 N N . ARG A 1 116 ? 14.026 -12.683 9.710 1.00 77.06 116 ARG A N 1
ATOM 909 C CA . ARG A 1 116 ? 14.999 -12.158 10.691 1.00 77.06 116 ARG A CA 1
ATOM 910 C C . ARG A 1 116 ? 16.335 -11.776 10.038 1.00 77.06 116 ARG A C 1
ATOM 912 O O . ARG A 1 116 ? 16.964 -10.828 10.498 1.00 77.06 116 ARG A O 1
ATOM 919 N N . GLU A 1 117 ? 16.739 -12.495 8.996 1.00 76.88 117 GLU A N 1
ATOM 920 C CA . GLU A 1 117 ? 17.979 -12.271 8.243 1.00 76.88 117 GLU A CA 1
ATOM 921 C C . GLU A 1 117 ? 17.887 -10.989 7.408 1.00 76.88 117 GLU A C 1
ATOM 923 O O . GLU A 1 117 ? 18.746 -10.114 7.513 1.00 76.88 117 GLU A O 1
ATOM 928 N N . GLU A 1 118 ? 16.784 -10.812 6.675 1.00 76.94 118 GLU A N 1
ATOM 929 C CA . GLU A 1 118 ? 16.529 -9.602 5.887 1.00 76.94 118 GLU A CA 1
ATOM 930 C C . GLU A 1 118 ? 16.373 -8.366 6.794 1.00 76.94 118 GLU A C 1
ATOM 932 O O . GLU A 1 118 ? 16.864 -7.277 6.488 1.00 76.94 118 GLU A O 1
ATOM 937 N N . GLU A 1 119 ? 15.729 -8.518 7.961 1.00 73.31 119 GLU A N 1
ATOM 938 C CA . GLU A 1 119 ? 15.654 -7.447 8.960 1.00 73.31 119 GLU A CA 1
ATOM 939 C C . GLU A 1 119 ? 17.038 -7.024 9.473 1.00 73.31 119 GLU A C 1
ATOM 941 O O . GLU A 1 119 ? 17.251 -5.834 9.733 1.00 73.31 119 GLU A O 1
ATOM 946 N N . ALA A 1 120 ? 17.968 -7.968 9.643 1.00 70.44 120 ALA A N 1
ATOM 947 C CA . ALA A 1 120 ? 19.323 -7.679 10.100 1.00 70.44 120 ALA A CA 1
ATOM 948 C C . ALA A 1 120 ? 20.112 -6.880 9.052 1.00 70.44 120 ALA A C 1
ATOM 950 O O . ALA A 1 120 ? 20.794 -5.924 9.418 1.00 70.44 120 ALA A O 1
ATOM 951 N N . GLU A 1 121 ? 19.944 -7.176 7.761 1.00 69.94 121 GLU A N 1
ATOM 952 C CA . GLU A 1 121 ? 20.559 -6.413 6.666 1.00 69.94 121 GLU A CA 1
ATOM 953 C C . GLU A 1 121 ? 20.037 -4.964 6.608 1.00 69.94 121 GLU A C 1
ATOM 955 O O . GLU A 1 121 ? 20.807 -4.004 6.495 1.00 69.94 121 GLU A O 1
ATOM 960 N N . VAL A 1 122 ? 18.721 -4.774 6.765 1.00 68.19 122 VAL A N 1
ATOM 961 C CA . VAL A 1 122 ? 18.098 -3.437 6.797 1.00 68.19 122 VAL A CA 1
ATOM 962 C C . VAL A 1 122 ? 18.564 -2.628 8.014 1.00 68.19 122 VAL A C 1
ATOM 964 O O . VAL A 1 122 ? 18.767 -1.414 7.912 1.00 68.19 122 VAL A O 1
ATOM 967 N N . ARG A 1 123 ? 18.755 -3.279 9.171 1.00 64.88 123 ARG A N 1
ATOM 968 C CA . ARG A 1 123 ? 19.269 -2.636 10.394 1.00 64.88 123 ARG A CA 1
ATOM 969 C C . ARG A 1 123 ? 20.767 -2.345 10.320 1.00 64.88 123 ARG A C 1
ATOM 971 O O . ARG A 1 123 ? 21.172 -1.259 10.729 1.00 64.88 123 ARG A O 1
ATOM 978 N N . GLY A 1 124 ? 21.559 -3.252 9.749 1.00 58.12 124 GLY A N 1
ATOM 979 C CA . GLY A 1 124 ? 23.004 -3.096 9.564 1.00 58.12 124 GLY A CA 1
ATOM 980 C C . GLY A 1 124 ? 23.371 -1.889 8.696 1.00 58.12 124 GLY A C 1
ATOM 981 O O . GLY A 1 124 ? 24.386 -1.246 8.931 1.00 58.12 124 GLY A O 1
ATOM 982 N N . ARG A 1 125 ? 22.493 -1.480 7.768 1.00 55.75 125 ARG A N 1
A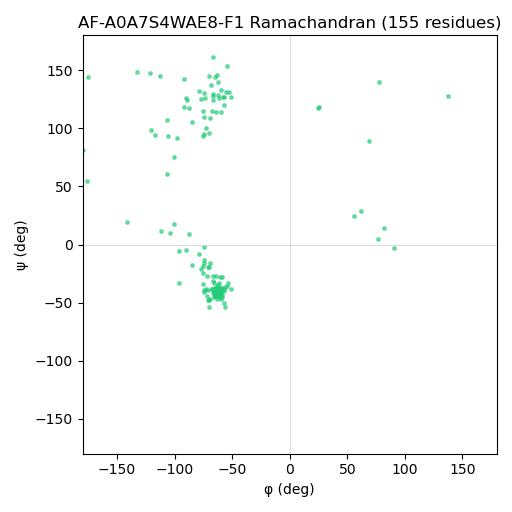TOM 983 C CA . ARG A 1 125 ? 22.681 -0.272 6.939 1.00 55.75 125 ARG A CA 1
ATOM 984 C C . ARG A 1 125 ? 22.453 1.060 7.662 1.00 55.75 125 ARG A C 1
ATOM 986 O O . ARG A 1 125 ? 22.813 2.100 7.120 1.00 55.75 125 ARG A O 1
ATOM 993 N N . ARG A 1 126 ? 21.850 1.070 8.858 1.00 52.50 126 ARG A N 1
ATOM 994 C CA . ARG A 1 126 ? 21.670 2.297 9.667 1.00 52.50 126 ARG A CA 1
ATOM 995 C C . ARG A 1 126 ? 22.834 2.570 10.621 1.00 52.50 126 ARG A C 1
ATOM 997 O O . ARG A 1 126 ? 22.851 3.620 11.255 1.00 52.50 126 ARG A O 1
ATOM 1004 N N . GLN A 1 127 ? 23.806 1.666 10.709 1.00 46.09 127 GLN A N 1
ATOM 1005 C CA . GLN A 1 127 ? 24.940 1.763 11.624 1.00 46.09 127 GLN A CA 1
ATOM 1006 C C . GLN A 1 127 ? 26.221 2.118 10.854 1.00 46.09 127 GLN A C 1
ATOM 1008 O O . GLN A 1 127 ? 27.181 1.364 10.814 1.00 46.09 127 GLN A O 1
ATOM 1013 N N . GLY A 1 128 ? 26.198 3.277 10.193 1.00 45.12 128 GLY A N 1
ATOM 1014 C CA . GLY A 1 128 ? 27.344 3.848 9.473 1.00 45.12 128 GLY A CA 1
ATOM 1015 C C . GLY A 1 128 ? 27.444 5.370 9.611 1.00 45.12 128 GLY A C 1
ATOM 1016 O O . GLY A 1 128 ? 28.064 6.020 8.780 1.00 45.12 128 GLY A O 1
ATOM 1017 N N . GLY A 1 129 ? 26.796 5.946 10.630 1.00 47.41 129 GLY A N 1
ATOM 1018 C CA . GLY A 1 129 ? 26.806 7.378 10.929 1.00 47.41 129 GLY A CA 1
ATOM 1019 C C . GLY A 1 129 ? 27.443 7.646 12.288 1.00 47.41 129 GLY A C 1
ATOM 1020 O O . GLY A 1 129 ? 26.782 7.515 13.310 1.00 47.41 129 GLY A O 1
ATOM 1021 N N . GLN A 1 130 ? 28.742 7.936 12.246 1.00 43.66 130 GLN A N 1
ATOM 1022 C CA . GLN A 1 130 ? 29.530 8.836 13.095 1.00 43.66 130 GLN A CA 1
ATOM 1023 C C . GLN A 1 130 ? 29.032 9.118 14.527 1.00 43.66 130 GLN A C 1
ATOM 1025 O O . GLN A 1 130 ? 27.985 9.719 14.758 1.00 43.66 130 GLN A O 1
ATOM 1030 N N . GLY A 1 131 ? 29.862 8.729 15.499 1.00 46.53 131 GLY A N 1
ATOM 1031 C CA . GLY A 1 131 ? 29.682 9.039 16.909 1.00 46.53 131 GLY A CA 1
ATOM 1032 C C . GLY A 1 131 ? 29.543 10.539 17.180 1.00 46.53 131 GLY A C 1
ATOM 1033 O O . GLY A 1 131 ? 30.363 11.345 16.752 1.00 46.53 131 GLY A O 1
ATOM 1034 N N . GLY A 1 132 ? 28.511 10.876 17.950 1.00 46.34 132 GLY A N 1
ATOM 1035 C CA . GLY A 1 132 ? 28.346 12.146 18.644 1.00 46.34 132 GLY A CA 1
ATOM 1036 C C . GLY A 1 132 ? 28.230 11.860 20.135 1.00 46.34 132 GLY A C 1
ATOM 1037 O O . GLY A 1 132 ? 27.191 11.434 20.631 1.00 46.34 132 GLY A O 1
ATOM 1038 N N . GLN A 1 133 ? 29.349 12.028 20.823 1.00 50.16 133 GLN A N 1
ATOM 1039 C CA . GLN A 1 133 ? 29.513 11.973 22.267 1.00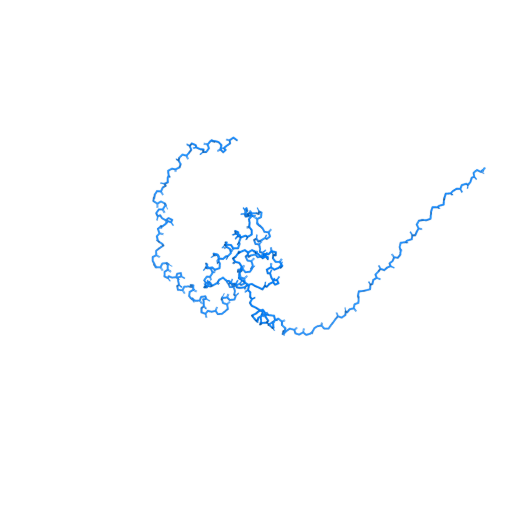 50.16 133 GLN A CA 1
ATOM 1040 C C . GLN A 1 133 ? 28.765 13.162 22.896 1.00 50.16 133 GLN A C 1
ATOM 1042 O O . GLN A 1 133 ? 28.963 14.295 22.470 1.00 50.16 133 GLN A O 1
ATOM 1047 N N . GLY A 1 134 ? 27.894 12.935 23.887 1.00 40.56 134 GLY A N 1
ATOM 1048 C CA . GLY A 1 134 ? 27.184 14.050 24.525 1.00 40.56 134 GLY A CA 1
ATOM 1049 C C . GLY A 1 134 ? 26.220 13.684 25.651 1.00 40.56 134 GLY A C 1
ATOM 1050 O O . GLY A 1 134 ? 25.015 13.638 25.447 1.00 40.56 134 GLY A O 1
ATOM 1051 N N . GLY A 1 135 ? 26.766 13.471 26.851 1.00 47.69 135 GLY A N 1
ATOM 1052 C CA . GLY A 1 135 ? 26.204 14.018 28.094 1.00 47.69 135 GLY A CA 1
ATOM 1053 C C . GLY A 1 135 ? 24.870 13.477 28.611 1.00 47.69 135 GLY A C 1
ATOM 1054 O O . GLY A 1 135 ? 23.815 14.081 28.437 1.00 47.69 135 GLY A O 1
ATOM 1055 N N . ARG A 1 136 ? 24.946 12.415 29.420 1.00 44.59 136 ARG A N 1
ATOM 1056 C CA . ARG A 1 136 ? 23.969 12.152 30.486 1.00 44.59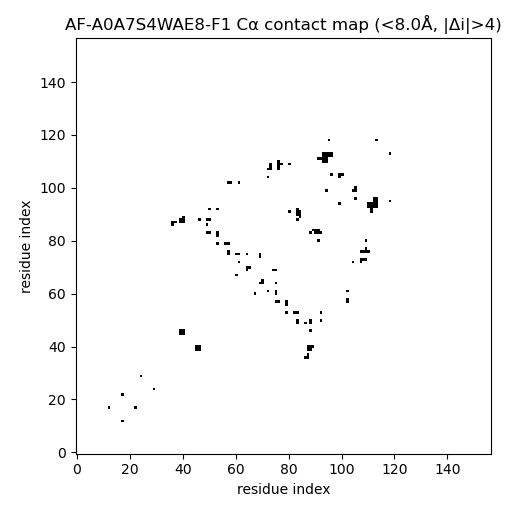 136 ARG A CA 1
ATOM 1057 C C . ARG A 1 136 ? 24.093 13.246 31.552 1.00 44.59 136 ARG A C 1
ATOM 1059 O O . ARG A 1 136 ? 25.162 13.417 32.121 1.00 44.59 136 ARG A O 1
ATOM 1066 N N . GLY A 1 137 ? 22.989 13.923 31.851 1.00 43.16 137 GLY A N 1
ATOM 1067 C CA . GLY A 1 137 ? 22.912 14.910 32.928 1.00 43.16 137 GLY A CA 1
ATOM 1068 C C . GLY A 1 137 ? 21.501 15.462 33.112 1.00 43.16 137 GLY A C 1
ATOM 1069 O O . GLY A 1 137 ? 21.294 16.665 33.039 1.00 43.16 137 GLY A O 1
ATOM 1070 N N . ARG A 1 138 ? 20.500 14.591 33.310 1.00 47.69 138 ARG A N 1
ATOM 1071 C CA . ARG A 1 138 ? 19.178 15.022 33.795 1.00 47.69 138 ARG A CA 1
ATOM 1072 C C . ARG A 1 138 ? 19.299 15.324 35.287 1.00 47.69 138 ARG A C 1
ATOM 1074 O O . ARG A 1 138 ? 19.204 14.426 36.118 1.00 47.69 138 ARG A O 1
ATOM 1081 N N . GLN A 1 139 ? 19.547 16.590 35.593 1.00 48.06 139 GLN A N 1
ATOM 1082 C CA . GLN A 1 139 ? 19.470 17.146 36.934 1.00 48.06 139 GLN A CA 1
ATOM 1083 C C . GLN A 1 139 ? 17.992 17.171 37.347 1.00 48.06 139 GLN A C 1
ATOM 1085 O O . GLN A 1 139 ? 17.175 17.880 36.763 1.00 48.06 139 GLN A O 1
ATOM 1090 N N . GLY A 1 140 ? 17.639 16.297 38.289 1.00 42.59 140 GLY A N 1
ATOM 1091 C CA . GLY A 1 140 ? 16.316 16.244 38.894 1.00 42.59 140 GLY A CA 1
ATOM 1092 C C . GLY A 1 140 ? 16.077 17.494 39.733 1.00 42.59 140 GLY A C 1
ATOM 1093 O O . GLY A 1 140 ? 16.752 17.715 40.735 1.00 42.59 140 GLY A O 1
ATOM 1094 N N . GLY A 1 141 ? 15.107 18.305 39.315 1.00 43.91 141 GLY A N 1
ATOM 1095 C CA . GLY A 1 141 ? 14.532 19.360 40.134 1.00 43.91 141 GLY A CA 1
ATOM 1096 C C . GLY A 1 141 ? 13.609 18.751 41.186 1.00 43.91 141 GLY A C 1
ATOM 1097 O O . GLY A 1 141 ? 12.442 18.500 40.910 1.00 43.91 141 GLY A O 1
ATOM 1098 N N . SER A 1 142 ? 14.139 18.529 42.386 1.00 43.84 142 SER A N 1
ATOM 1099 C CA . SER A 1 142 ? 13.347 18.368 43.608 1.00 43.84 142 SER A CA 1
ATOM 1100 C C . SER A 1 142 ? 13.379 19.687 44.379 1.00 43.84 142 SER A C 1
ATOM 1102 O O . SER A 1 142 ? 14.092 19.819 45.370 1.00 43.84 142 SER A O 1
ATOM 1104 N N . SER A 1 143 ? 12.633 20.691 43.912 1.00 45.94 143 SER A N 1
ATOM 1105 C CA . SER A 1 143 ? 12.285 21.849 44.737 1.00 45.94 143 SER A CA 1
ATOM 1106 C C . SER A 1 143 ? 11.043 21.500 45.554 1.00 45.94 143 SER A C 1
ATOM 1108 O O . SER A 1 143 ? 9.923 21.388 45.058 1.00 45.94 143 SER A O 1
ATOM 1110 N N . ALA A 1 144 ? 11.303 21.260 46.833 1.00 48.22 144 ALA A N 1
ATOM 1111 C CA . ALA A 1 144 ? 10.338 20.973 47.872 1.00 48.22 144 ALA A CA 1
ATOM 1112 C C . ALA A 1 144 ? 9.222 22.030 47.938 1.00 48.22 144 ALA A C 1
ATOM 1114 O O . ALA A 1 144 ? 9.475 23.232 48.006 1.00 48.22 144 ALA A O 1
ATOM 1115 N N . SER A 1 145 ? 7.978 21.557 47.975 1.00 48.00 145 SER A N 1
ATOM 1116 C CA . SER A 1 145 ? 6.804 22.348 48.342 1.00 48.00 145 SER A CA 1
ATOM 1117 C C . SER A 1 145 ? 6.878 22.752 49.825 1.00 48.00 145 SER A C 1
ATOM 1119 O O . SER A 1 145 ? 7.044 21.869 50.673 1.00 48.00 145 SER A O 1
ATOM 1121 N N . PRO A 1 146 ? 6.707 24.034 50.196 1.00 51.81 146 PRO A N 1
ATOM 1122 C CA . PRO A 1 146 ? 6.581 24.417 51.597 1.00 51.81 146 PRO A CA 1
ATOM 1123 C C . PRO A 1 146 ? 5.204 24.018 52.142 1.00 51.81 146 PRO A C 1
ATOM 1125 O O . PRO A 1 146 ? 4.161 24.372 51.589 1.00 51.81 146 PRO A O 1
ATOM 1128 N N . LYS A 1 147 ? 5.211 23.277 53.256 1.00 50.62 147 LYS A N 1
ATOM 1129 C CA . LYS A 1 147 ? 4.032 22.932 54.058 1.00 50.62 147 LYS A CA 1
ATOM 1130 C C . LYS A 1 147 ? 3.310 24.204 54.523 1.00 50.62 147 LYS A C 1
ATOM 1132 O O . LYS A 1 147 ? 3.864 24.983 55.293 1.00 50.62 147 LYS A O 1
ATOM 1137 N N . ARG A 1 148 ? 2.042 24.353 54.126 1.00 39.62 148 ARG A N 1
ATOM 1138 C CA . ARG A 1 148 ? 1.057 25.215 54.799 1.00 39.62 148 ARG A CA 1
ATOM 1139 C C . ARG A 1 148 ? 0.896 24.734 56.241 1.00 39.62 148 ARG A C 1
ATOM 1141 O O . ARG A 1 148 ? 0.416 23.624 56.463 1.00 39.62 148 ARG A O 1
ATOM 1148 N N . THR A 1 149 ? 1.293 25.553 57.207 1.00 53.47 149 THR A N 1
ATOM 1149 C CA . THR A 1 149 ? 0.963 25.345 58.617 1.0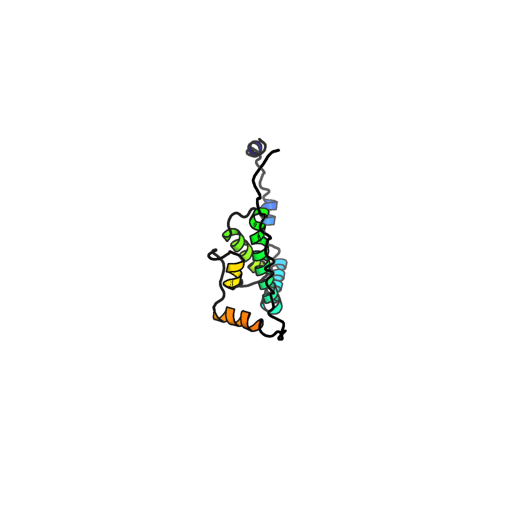0 53.47 149 THR A CA 1
ATOM 1150 C C . THR A 1 149 ? -0.382 26.013 58.898 1.00 53.47 149 THR A C 1
ATOM 1152 O O . THR A 1 149 ? -0.561 27.217 58.729 1.00 53.47 149 THR A O 1
ATOM 1155 N N . ASN A 1 150 ? -1.366 25.201 59.280 1.00 44.81 150 ASN A N 1
ATOM 1156 C CA . ASN A 1 150 ? -2.606 25.675 59.881 1.00 44.81 150 ASN A CA 1
ATOM 1157 C C . ASN A 1 150 ? -2.296 26.065 61.328 1.00 44.81 150 ASN A C 1
ATOM 1159 O O . ASN A 1 150 ? -1.969 25.189 62.126 1.00 44.81 150 ASN A O 1
ATOM 1163 N N . ASN A 1 151 ? -2.423 27.346 61.676 1.00 52.59 151 ASN A N 1
ATOM 1164 C CA . ASN A 1 151 ? -2.528 27.756 63.073 1.00 52.59 151 ASN A CA 1
ATOM 1165 C C . ASN A 1 151 ? -3.977 28.143 63.371 1.00 52.59 151 ASN A C 1
ATOM 1167 O O . ASN A 1 151 ? -4.420 29.263 63.124 1.00 52.59 151 ASN A O 1
ATOM 1171 N N . SER A 1 152 ? -4.722 27.161 63.861 1.00 46.78 152 SER A N 1
ATOM 1172 C CA . SER A 1 152 ? -6.020 27.336 64.489 1.00 46.78 152 SER A CA 1
ATOM 1173 C C . SER A 1 152 ? -5.830 27.510 65.995 1.00 46.78 152 SER A C 1
ATOM 1175 O O . SER A 1 152 ? -5.431 26.559 66.667 1.00 46.78 152 SER A O 1
ATOM 1177 N N . GLY A 1 153 ? -6.238 28.659 66.535 1.00 44.31 153 GLY A N 1
ATOM 1178 C CA . GLY A 1 153 ? -6.810 28.696 67.880 1.00 44.31 153 GLY A CA 1
ATOM 1179 C C . GLY A 1 153 ? -6.379 29.838 68.798 1.00 44.31 153 GLY A C 1
ATOM 1180 O O . GLY A 1 153 ? -5.215 29.940 69.159 1.00 44.31 153 GLY A O 1
ATOM 1181 N N . ARG A 1 154 ? -7.422 30.504 69.329 1.00 44.84 154 ARG A N 1
ATOM 1182 C CA . ARG A 1 154 ? -7.528 31.131 70.666 1.00 44.84 154 ARG A CA 1
ATOM 1183 C C . ARG A 1 154 ? -6.828 32.485 70.856 1.00 44.84 154 ARG A C 1
ATOM 1185 O O . ARG A 1 154 ? -5.691 32.654 70.470 1.00 44.84 154 ARG A O 1
ATOM 1192 N N . ARG A 1 155 ? -7.402 33.468 71.552 1.00 47.84 155 ARG A N 1
ATOM 1193 C CA . ARG A 1 155 ? -8.717 33.673 72.192 1.00 47.84 155 ARG A CA 1
ATOM 1194 C C . ARG A 1 155 ? -8.706 35.122 72.713 1.00 47.84 155 ARG A C 1
ATOM 1196 O O . ARG A 1 155 ? -7.679 35.562 73.206 1.00 47.84 155 ARG A O 1
ATOM 1203 N N . SER A 1 156 ? -9.859 35.780 72.643 1.00 49.25 156 SER A N 1
ATOM 1204 C CA . SER A 1 156 ? -10.434 36.694 73.646 1.00 49.25 156 SER A CA 1
ATOM 1205 C C . SER A 1 156 ? -9.500 37.412 74.643 1.00 49.25 156 SER A C 1
ATOM 1207 O O . SER A 1 156 ? -8.993 36.768 75.566 1.00 49.25 156 SER A O 1
ATOM 1209 N N . ARG A 1 157 ? -9.466 38.744 74.596 1.00 47.84 157 ARG A N 1
ATOM 1210 C CA . ARG A 1 157 ? -10.091 39.670 75.563 1.00 47.84 157 ARG A CA 1
ATOM 1211 C C . ARG A 1 157 ? -9.823 41.107 75.141 1.00 47.84 157 ARG A C 1
ATOM 1213 O O . ARG A 1 157 ? -8.736 41.339 74.575 1.00 47.84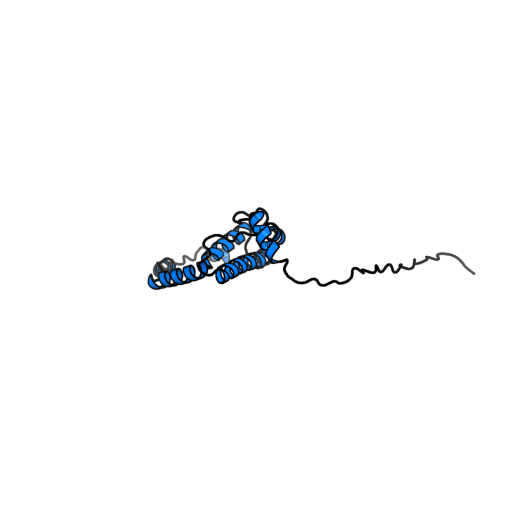 157 ARG A O 1
#

Mean predicted aligned error: 16.04 Å

pLDDT: mean 75.07, std 17.04, range [39.62, 94.19]

Solvent-accessible surface area (backbone atoms only — not comparable to full-atom values): 10044 Å² total; per-residue (Å²): 115,76,78,73,64,56,78,78,61,83,74,77,79,55,63,67,60,51,48,60,75,71,38,78,71,59,67,70,58,54,51,50,50,50,56,53,32,51,53,33,64,76,31,71,66,52,44,51,50,44,47,49,50,48,52,48,50,53,57,55,46,67,79,37,28,76,81,74,69,52,89,51,69,44,60,53,40,52,54,48,45,55,50,33,47,76,63,35,41,94,61,72,68,61,37,47,68,66,55,37,50,75,64,70,50,69,89,44,64,88,69,47,67,47,51,76,67,60,46,47,56,64,53,58,70,70,73,79,73,78,92,79,88,79,80,93,76,87,77,80,84,80,79,78,81,83,80,83,78,85,86,85,80,88,76,92,133

Organism: NCBI:txid49249

Foldseek 3Di:
DVVVVCVPDPPPPPVVVVCVVVPDDDVVVVVVLVVVLVVCVVDPVSVVVLLVVLLVQLQVVLVVCVVVVHDDSLVSLVVSQVSSVSSSNPGRDADAPVSCVVSVVPPRPNHHHDDPVRVVVVVVVVPPDDDDDDDDDPDDDPPDDDDDDDDDDDDDD

Sequence (157 aa):
MFLQELHNIEIPVNEELDRLFHGKMNADVEEEVEVALRKIQGNKSLTKSAQGAYQAFLGFYNGQMKRIKLKRKEDLVSLANDFSAQLGLKEVPRLTKQMVGKMGLKGVNGIVLLSREEEAEVRGRRQGGQGGQGGRGRQGGSSASPKRTNNSGRRSR

Secondary structure (DSSP, 8-state):
-HHHHGGG------HHHHHHHSSPPPHHHHHHHHHHHHHHHH-HHHHHHHHHHHHHHHHHHHHHTTTTT---HHHHHHHHHHHHHHTT-SSPPPB-HHHHHHTT-TT-TTPPBPPHHHHHHHHHTT--S--------------PPPP----------

Radius of gyration: 29.57 Å; Cα contacts (8 Å, |Δi|>4): 83; chains: 1; bounding box: 67×52×103 Å